Protein AF-A0AAD1S1G8-F1 (afdb_monomer)

InterPro domains:
  IPR031390 Orofacial cleft 1 candidate gene 1 protein [PTHR33862] (1-108)

Mean predicted aligned error: 13.21 Å

Organism: Pelobates cultripes (NCBI:txid61616)

Solvent-accessible surface area (backbone atoms only — not comparable to full-atom values): 6637 Å² total; per-residue (Å²): 130,92,76,88,43,95,91,56,70,81,53,75,85,48,40,47,22,54,53,30,33,72,75,68,76,46,32,64,66,23,50,55,53,49,51,52,52,50,49,51,51,47,52,52,53,49,51,52,50,52,49,38,51,73,72,68,46,77,58,59,61,62,59,48,48,52,44,65,73,75,48,64,73,80,80,69,72,55,90,89,70,83,76,76,51,73,67,55,47,51,50,50,51,54,53,59,74,64,41,60,48,98,87,63,48,66,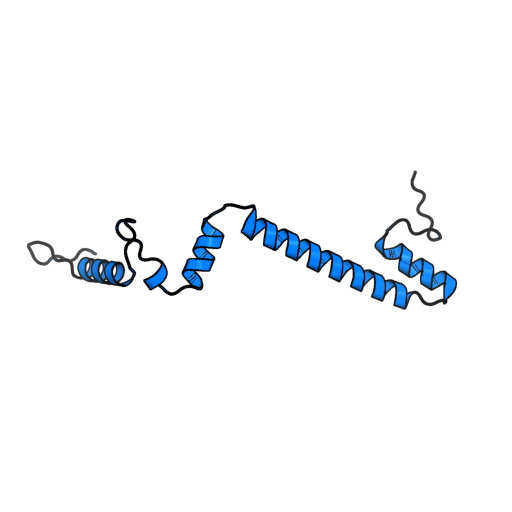87,129

Radius of gyration: 30.74 Å; Cα contacts (8 Å, |Δi|>4): 45; chains: 1; bounding box: 56×40×87 Å

Structure (mmCIF, N/CA/C/O backbone):
data_AF-A0AAD1S1G8-F1
#
_entry.id   AF-A0AAD1S1G8-F1
#
loop_
_atom_site.group_PDB
_atom_site.id
_atom_site.type_symbol
_atom_site.label_atom_id
_atom_site.label_alt_id
_atom_site.label_comp_id
_atom_site.label_asym_id
_atom_site.label_entity_id
_atom_site.label_seq_id
_atom_site.pdbx_PDB_ins_code
_atom_site.Cartn_x
_atom_site.Cartn_y
_atom_site.Cartn_z
_atom_site.occupancy
_atom_site.B_iso_or_equiv
_atom_site.auth_seq_id
_atom_site.auth_comp_id
_atom_site.auth_asym_id
_atom_site.auth_atom_id
_atom_site.pdbx_PDB_model_num
ATOM 1 N N . ARG A 1 1 ? 11.669 -27.816 -26.176 1.00 45.72 1 ARG A N 1
ATOM 2 C CA . ARG A 1 1 ? 12.681 -27.288 -25.228 1.00 45.72 1 ARG A CA 1
ATOM 3 C C . ARG A 1 1 ? 12.847 -25.807 -25.533 1.00 45.72 1 ARG A C 1
ATOM 5 O O . ARG A 1 1 ? 13.190 -25.502 -26.665 1.00 45.72 1 ARG A O 1
ATOM 12 N N . LEU A 1 2 ? 12.555 -24.908 -24.589 1.00 56.34 2 LEU A N 1
ATOM 13 C CA . LEU A 1 2 ? 12.937 -23.497 -24.715 1.00 56.34 2 LEU A CA 1
ATOM 14 C C . LEU A 1 2 ? 14.470 -23.454 -24.665 1.00 56.34 2 LEU A C 1
ATOM 16 O O . LEU A 1 2 ? 15.054 -23.594 -23.594 1.00 56.34 2 LEU A O 1
ATOM 20 N N . CYS A 1 3 ? 15.125 -23.404 -25.824 1.00 53.25 3 CYS A N 1
ATOM 21 C CA . CYS A 1 3 ? 16.571 -23.227 -25.881 1.00 53.25 3 CYS A CA 1
ATOM 22 C C . CYS A 1 3 ? 16.877 -21.801 -25.428 1.00 53.25 3 CYS A C 1
ATOM 24 O O . CYS A 1 3 ? 16.526 -20.839 -26.107 1.00 53.25 3 CYS A O 1
ATOM 26 N N . TYR A 1 4 ? 17.500 -21.678 -24.259 1.00 55.84 4 TYR A N 1
ATOM 27 C CA . TYR A 1 4 ? 18.061 -20.425 -23.783 1.00 55.84 4 TYR A CA 1
ATOM 28 C C . TYR A 1 4 ? 19.213 -20.042 -24.717 1.00 55.84 4 TYR A C 1
ATOM 30 O O . TYR A 1 4 ? 20.286 -20.638 -24.657 1.00 55.84 4 TYR A O 1
ATOM 38 N N . SER A 1 5 ? 18.966 -19.101 -25.626 1.00 60.00 5 SER A N 1
ATOM 39 C CA . SER A 1 5 ? 20.024 -18.462 -26.402 1.00 60.00 5 SER A CA 1
ATOM 40 C C . SER A 1 5 ? 20.307 -17.107 -25.772 1.00 60.00 5 SER A C 1
ATOM 42 O O . SER A 1 5 ? 19.393 -16.295 -25.621 1.00 60.00 5 SER A O 1
ATOM 44 N N . ALA A 1 6 ? 21.568 -16.850 -25.421 1.00 59.62 6 ALA A N 1
ATOM 45 C CA . ALA A 1 6 ? 22.003 -15.539 -24.936 1.00 59.62 6 ALA A CA 1
ATOM 46 C C . ALA A 1 6 ? 21.706 -14.422 -25.958 1.00 59.62 6 ALA A C 1
ATOM 48 O O . ALA A 1 6 ? 21.579 -13.257 -25.596 1.00 59.62 6 ALA A O 1
ATOM 49 N N . GLU A 1 7 ? 21.526 -14.793 -27.228 1.00 65.00 7 GLU A N 1
ATOM 50 C CA . GLU A 1 7 ? 21.193 -13.892 -28.323 1.00 65.00 7 GLU A CA 1
ATOM 51 C C . GLU A 1 7 ? 19.703 -13.560 -28.428 1.00 65.00 7 GLU A C 1
ATOM 53 O O . GLU A 1 7 ? 19.354 -12.719 -29.243 1.00 65.00 7 GLU A O 1
ATOM 58 N N . ASN A 1 8 ? 18.795 -14.172 -27.662 1.00 68.94 8 ASN A N 1
ATOM 59 C CA . ASN A 1 8 ? 17.370 -13.824 -27.696 1.00 68.94 8 ASN A CA 1
ATOM 60 C C . ASN A 1 8 ? 16.768 -13.881 -26.285 1.00 68.94 8 ASN A C 1
ATOM 62 O O . ASN A 1 8 ? 16.374 -14.956 -25.826 1.00 68.94 8 ASN A O 1
ATOM 66 N N . PRO A 1 9 ? 16.680 -12.738 -25.579 1.00 68.00 9 PRO A N 1
ATOM 67 C CA . PRO A 1 9 ? 16.109 -12.706 -24.240 1.00 68.00 9 PRO A CA 1
ATOM 68 C C . PRO A 1 9 ? 14.619 -13.060 -24.265 1.00 68.00 9 PRO A C 1
ATOM 70 O O . PRO A 1 9 ? 13.810 -12.411 -24.928 1.00 68.00 9 PRO A O 1
ATOM 73 N N . ILE A 1 10 ? 14.257 -14.086 -23.496 1.00 75.25 10 ILE A N 1
ATOM 74 C CA . ILE A 1 10 ? 12.866 -14.534 -23.332 1.00 75.25 10 ILE A CA 1
ATOM 75 C C . ILE A 1 10 ? 12.162 -13.729 -22.225 1.00 75.25 10 ILE A C 1
ATOM 77 O O . ILE A 1 10 ? 10.963 -13.480 -22.318 1.00 75.25 10 ILE A O 1
ATOM 81 N N . ALA A 1 11 ? 12.902 -13.294 -21.198 1.00 82.31 11 ALA A N 1
ATOM 82 C CA . ALA A 1 11 ? 12.353 -12.565 -20.056 1.00 82.31 11 ALA A CA 1
ATOM 83 C C . ALA A 1 11 ? 11.945 -11.132 -20.435 1.00 82.31 11 ALA A C 1
ATOM 85 O O . ALA A 1 11 ? 12.757 -10.367 -20.954 1.00 82.31 11 ALA A O 1
ATOM 86 N N . ASP A 1 12 ? 10.707 -10.747 -20.119 1.00 84.12 12 ASP A N 1
ATOM 87 C CA . ASP A 1 12 ? 10.163 -9.433 -20.491 1.00 84.12 12 ASP A CA 1
ATOM 88 C C . ASP A 1 12 ? 10.986 -8.266 -19.935 1.00 84.12 12 ASP A C 1
ATOM 90 O O . ASP A 1 12 ? 11.268 -7.315 -20.661 1.00 84.12 12 ASP A O 1
ATOM 94 N N . ALA A 1 13 ? 11.470 -8.386 -18.695 1.00 85.19 13 ALA A N 1
ATOM 95 C CA . ALA A 1 13 ? 12.279 -7.355 -18.046 1.00 85.19 13 ALA A CA 1
ATOM 96 C C . ALA A 1 13 ? 13.637 -7.100 -18.732 1.00 85.19 13 ALA A C 1
ATOM 98 O O . ALA A 1 13 ? 14.214 -6.030 -18.561 1.00 85.19 13 ALA A O 1
ATOM 99 N N . SER A 1 14 ? 14.171 -8.055 -19.504 1.00 83.88 14 SER A N 1
ATOM 100 C CA . SER A 1 14 ? 15.465 -7.894 -20.180 1.00 83.88 14 SER A CA 1
ATOM 101 C C . SER A 1 14 ? 15.339 -7.529 -21.660 1.00 83.88 14 SER A C 1
ATOM 103 O O . SER A 1 14 ? 16.312 -7.048 -22.243 1.00 83.88 14 SER A O 1
ATOM 105 N N . LYS A 1 15 ? 14.157 -7.679 -22.274 1.00 87.69 15 LYS A N 1
ATOM 106 C CA . LYS A 1 15 ? 13.938 -7.384 -23.702 1.00 87.69 15 LYS A CA 1
ATOM 107 C C . LYS A 1 15 ? 14.364 -5.969 -24.081 1.00 87.69 15 LYS A C 1
ATOM 109 O O . LYS A 1 15 ? 15.074 -5.788 -25.069 1.00 87.69 15 LYS A O 1
ATOM 114 N N . LEU A 1 16 ? 13.971 -4.979 -23.281 1.00 88.00 16 LEU A N 1
ATOM 115 C CA . LEU A 1 16 ? 14.248 -3.580 -23.591 1.00 88.00 16 LEU A CA 1
ATOM 116 C C . LEU A 1 16 ? 15.736 -3.242 -23.433 1.00 88.00 16 LEU A C 1
ATOM 118 O O . LEU A 1 16 ? 16.304 -2.575 -24.291 1.00 88.00 16 LEU A O 1
ATOM 122 N N . TYR A 1 17 ? 16.394 -3.768 -22.397 1.00 89.06 17 TYR A N 1
ATOM 123 C CA . TYR A 1 17 ? 17.847 -3.651 -22.237 1.00 89.06 17 TYR A CA 1
ATOM 124 C C . TYR A 1 17 ? 18.597 -4.167 -23.472 1.00 89.06 17 TYR A C 1
ATOM 126 O O . TYR A 1 17 ? 19.437 -3.462 -24.027 1.00 89.06 17 TYR A O 1
ATOM 134 N N . TRP A 1 18 ? 18.260 -5.373 -23.936 1.00 87.81 18 TRP A N 1
ATOM 135 C CA . TRP A 1 18 ? 18.915 -5.997 -25.087 1.00 87.81 18 TRP A CA 1
ATOM 136 C C . TRP A 1 18 ? 18.621 -5.292 -26.410 1.00 87.81 18 TRP A C 1
ATOM 138 O O . TRP A 1 18 ? 19.490 -5.265 -27.280 1.00 87.81 18 TRP A O 1
ATOM 148 N N . MET A 1 19 ? 17.426 -4.717 -26.568 1.00 86.50 19 MET A N 1
ATOM 149 C CA . MET A 1 19 ? 17.097 -3.877 -27.720 1.00 86.50 19 MET A CA 1
ATOM 150 C C . MET A 1 19 ? 18.046 -2.675 -27.794 1.00 86.50 19 MET A C 1
ATOM 152 O O . MET A 1 19 ? 18.719 -2.502 -28.807 1.00 86.50 19 MET A O 1
ATOM 156 N N . PHE A 1 20 ? 18.168 -1.912 -26.703 1.00 88.75 20 PHE A N 1
ATOM 157 C CA . PHE A 1 20 ? 19.061 -0.750 -26.638 1.00 88.75 20 PHE A CA 1
ATOM 158 C C . PHE A 1 20 ? 20.540 -1.129 -26.755 1.00 88.75 20 PHE A C 1
ATOM 160 O O . PHE A 1 20 ? 21.311 -0.444 -27.423 1.00 88.75 20 PHE A O 1
ATOM 167 N N . PHE A 1 21 ? 20.936 -2.262 -26.175 1.00 87.81 21 PHE A N 1
ATOM 168 C CA . PHE A 1 21 ? 22.298 -2.768 -26.295 1.00 87.81 21 PHE A CA 1
ATOM 169 C C . PHE A 1 21 ? 22.694 -3.059 -27.755 1.00 87.81 21 PHE A C 1
ATOM 171 O O . PHE A 1 21 ? 23.836 -2.813 -28.131 1.00 87.81 21 PHE A O 1
ATOM 178 N N . ARG A 1 22 ? 21.765 -3.529 -28.602 1.00 86.62 22 ARG A N 1
ATOM 179 C CA . ARG A 1 22 ? 22.040 -3.789 -30.030 1.00 86.62 22 ARG A CA 1
ATOM 180 C C . ARG A 1 22 ? 22.061 -2.532 -30.891 1.00 86.62 22 ARG A C 1
ATOM 182 O O . ARG A 1 22 ? 22.811 -2.499 -31.859 1.00 86.62 22 ARG A O 1
ATOM 189 N N . THR A 1 23 ? 21.229 -1.540 -30.584 1.00 85.25 23 THR A N 1
ATOM 190 C CA . THR A 1 23 ? 21.103 -0.326 -31.406 1.00 85.25 23 THR A CA 1
ATOM 191 C C . THR A 1 23 ? 22.137 0.737 -31.051 1.00 85.25 23 THR A C 1
ATOM 193 O O . THR A 1 23 ? 22.694 1.361 -31.943 1.00 85.25 23 THR A O 1
ATOM 196 N N . GLU A 1 24 ? 22.410 0.928 -29.760 1.00 80.81 24 GLU A N 1
ATOM 197 C CA . GLU A 1 24 ? 23.170 2.073 -29.229 1.00 80.81 24 GLU A CA 1
ATOM 198 C C . GLU A 1 24 ? 24.474 1.645 -28.525 1.00 80.81 24 GLU A C 1
ATOM 200 O O . GLU A 1 24 ? 25.156 2.469 -27.923 1.00 80.81 24 GLU A O 1
ATOM 205 N N . GLN A 1 25 ? 24.803 0.344 -28.517 1.00 78.50 25 GLN A N 1
ATOM 206 C CA . GLN A 1 25 ? 25.887 -0.262 -27.715 1.00 78.50 25 GLN A CA 1
ATOM 207 C C . GLN A 1 25 ? 25.801 0.002 -26.196 1.00 78.50 25 GLN A C 1
ATOM 209 O O . GLN A 1 25 ? 26.701 -0.359 -25.438 1.00 78.50 25 GLN A O 1
ATOM 214 N N . SER A 1 26 ? 24.695 0.581 -25.721 1.00 84.31 26 SER A N 1
ATOM 215 C CA . SER A 1 26 ? 24.441 0.891 -24.318 1.00 84.31 26 SER A CA 1
ATOM 216 C C . SER A 1 26 ? 23.004 0.539 -23.954 1.00 84.31 26 SER A C 1
ATOM 218 O O . SER A 1 26 ? 22.052 1.081 -24.507 1.00 84.31 26 SER A O 1
ATOM 220 N N . GLY A 1 27 ? 22.835 -0.374 -22.995 1.00 86.31 27 GLY A N 1
ATOM 221 C CA . GLY A 1 27 ? 21.522 -0.823 -22.518 1.00 86.31 27 GLY A CA 1
ATOM 222 C C . GLY A 1 27 ? 20.954 -0.015 -21.344 1.00 86.31 27 GLY A C 1
ATOM 223 O O . GLY A 1 27 ? 19.880 -0.347 -20.844 1.00 86.31 27 GLY A O 1
ATOM 224 N N . LEU A 1 28 ? 21.656 1.028 -20.878 1.00 89.81 28 LEU A N 1
ATOM 225 C CA . LEU A 1 28 ? 21.291 1.785 -19.669 1.00 89.81 28 LEU A CA 1
ATOM 226 C C . LEU A 1 28 ? 19.872 2.363 -19.746 1.00 89.81 28 LEU A C 1
ATOM 228 O O . LEU A 1 28 ? 19.090 2.211 -18.808 1.00 89.81 28 LEU A O 1
ATOM 232 N N . TRP A 1 29 ? 19.505 2.948 -20.886 1.00 90.25 29 TRP A N 1
ATOM 233 C CA . TRP A 1 2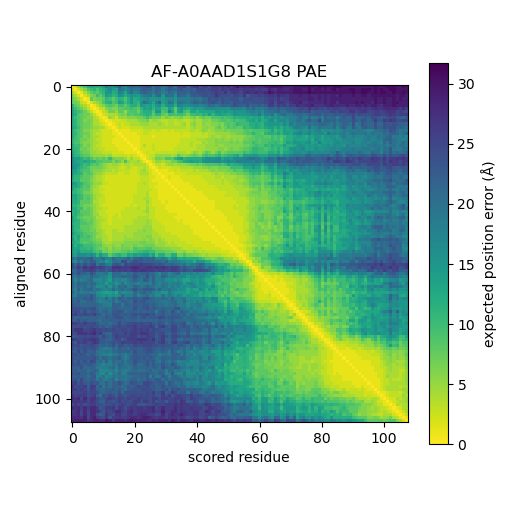9 ? 18.165 3.500 -21.104 1.00 90.25 29 TRP A CA 1
ATOM 234 C C . TRP A 1 29 ? 17.065 2.443 -21.012 1.00 90.25 29 TRP A C 1
ATOM 236 O O . TRP A 1 29 ? 16.008 2.700 -20.436 1.00 90.25 29 TRP A O 1
ATOM 246 N N . GLY A 1 30 ? 17.336 1.225 -21.485 1.00 90.25 30 GLY A N 1
ATOM 247 C CA . GLY A 1 30 ? 16.402 0.111 -21.366 1.00 90.25 30 GLY A CA 1
ATOM 248 C C . GLY A 1 30 ? 16.116 -0.270 -19.912 1.00 90.25 30 GLY A C 1
ATOM 249 O O . GLY A 1 30 ? 14.973 -0.583 -19.582 1.00 90.25 30 GLY A O 1
ATOM 250 N N . ILE A 1 31 ? 17.112 -0.180 -19.024 1.00 91.44 31 ILE A N 1
ATOM 251 C CA . ILE A 1 31 ? 16.928 -0.428 -17.583 1.00 91.44 31 ILE A CA 1
ATOM 252 C C . ILE A 1 31 ? 16.050 0.659 -16.963 1.00 91.44 31 ILE A C 1
ATOM 254 O O . ILE A 1 31 ? 15.076 0.336 -16.284 1.00 91.44 31 ILE A O 1
ATOM 258 N N . PHE A 1 32 ? 16.349 1.935 -17.227 1.00 94.12 32 PHE A N 1
ATOM 259 C CA . PHE A 1 32 ? 15.580 3.053 -16.672 1.00 94.12 32 PHE A CA 1
ATOM 260 C C . PHE A 1 32 ? 14.106 3.003 -17.075 1.00 94.12 32 PHE A C 1
ATOM 262 O O . PHE A 1 32 ? 13.231 3.140 -16.222 1.00 94.12 32 PHE A O 1
ATOM 269 N N . ILE A 1 33 ? 13.824 2.750 -18.356 1.00 92.94 33 ILE A N 1
ATOM 270 C CA . ILE A 1 33 ? 12.448 2.664 -18.853 1.00 92.94 33 ILE A CA 1
ATOM 271 C C . ILE A 1 33 ? 11.729 1.455 -18.243 1.00 92.94 33 ILE A C 1
ATOM 273 O O . ILE A 1 33 ? 10.585 1.582 -17.810 1.00 92.94 33 ILE 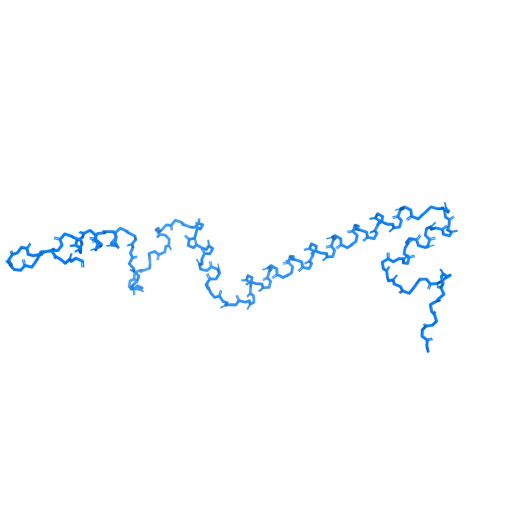A O 1
ATOM 277 N N . THR A 1 34 ? 12.394 0.299 -18.145 1.00 94.44 34 THR A N 1
ATOM 278 C CA . THR A 1 34 ? 11.792 -0.901 -17.539 1.00 94.44 34 THR A CA 1
ATOM 279 C C . THR A 1 34 ? 11.439 -0.659 -16.071 1.00 94.44 34 THR A C 1
ATOM 281 O O . THR A 1 34 ? 10.322 -0.958 -15.655 1.00 94.44 34 THR A O 1
ATOM 284 N N . LEU A 1 35 ? 12.344 -0.057 -15.293 1.00 95.50 35 LEU A N 1
ATOM 285 C CA . LEU A 1 35 ? 12.081 0.294 -13.895 1.00 95.50 35 LEU A CA 1
ATOM 286 C C . LEU A 1 35 ? 10.922 1.281 -13.763 1.00 95.50 35 LEU A C 1
ATOM 288 O O . LEU A 1 35 ? 10.043 1.071 -12.932 1.00 95.50 35 LEU A O 1
ATOM 292 N N . LEU A 1 36 ? 10.884 2.318 -14.603 1.00 95.81 36 LEU A N 1
ATOM 293 C CA . LEU A 1 36 ? 9.802 3.299 -14.606 1.00 95.81 36 LEU A CA 1
ATOM 294 C C . LEU A 1 36 ? 8.448 2.624 -14.850 1.00 95.81 36 LEU A C 1
ATOM 296 O O . LEU A 1 36 ? 7.512 2.833 -14.080 1.00 95.81 36 LEU A O 1
ATOM 300 N N . VAL A 1 37 ? 8.348 1.775 -15.876 1.00 95.50 37 VAL A N 1
ATOM 301 C CA . VAL A 1 37 ? 7.108 1.054 -16.203 1.00 95.50 37 VAL A CA 1
ATOM 302 C C . VAL A 1 37 ? 6.686 0.138 -15.055 1.00 95.50 37 VAL A C 1
ATOM 304 O O . VAL A 1 37 ? 5.515 0.129 -14.681 1.00 95.50 37 VAL A O 1
ATOM 307 N N . TYR A 1 38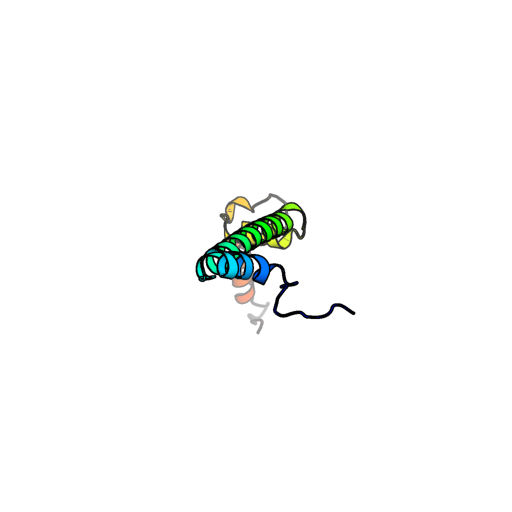 ? 7.625 -0.588 -14.448 1.00 95.19 38 TYR A N 1
ATOM 308 C CA . TYR A 1 38 ? 7.326 -1.460 -13.311 1.00 95.19 38 TYR A CA 1
ATOM 309 C C . TYR A 1 38 ? 6.860 -0.670 -12.086 1.00 95.19 38 TYR A C 1
ATOM 311 O O . TYR A 1 38 ? 5.913 -1.092 -11.429 1.00 95.19 38 TYR A O 1
ATOM 319 N N . ILE A 1 39 ? 7.458 0.490 -11.805 1.00 97.19 39 ILE A N 1
ATOM 320 C CA . ILE A 1 39 ? 7.012 1.382 -10.727 1.00 97.19 39 ILE A CA 1
ATOM 321 C C . ILE A 1 39 ? 5.596 1.892 -11.011 1.00 97.19 39 ILE A C 1
ATOM 323 O O . ILE A 1 39 ? 4.752 1.866 -10.120 1.00 97.19 39 ILE A O 1
ATOM 327 N N . MET A 1 40 ? 5.296 2.304 -12.245 1.00 97.62 40 MET A N 1
ATOM 328 C CA . MET A 1 40 ? 3.948 2.747 -12.611 1.00 97.62 40 MET A CA 1
ATOM 329 C C . MET A 1 40 ? 2.917 1.626 -12.453 1.00 97.62 40 MET A C 1
ATOM 331 O O . MET A 1 40 ? 1.876 1.838 -11.835 1.00 97.62 40 MET A O 1
ATOM 335 N N . ILE A 1 41 ? 3.212 0.424 -12.957 1.00 96.94 41 ILE A N 1
ATOM 336 C CA . ILE A 1 41 ? 2.335 -0.746 -12.807 1.00 96.94 41 ILE A CA 1
ATOM 337 C C . ILE A 1 41 ? 2.166 -1.100 -11.331 1.00 96.94 41 ILE A C 1
ATOM 339 O O . ILE A 1 41 ? 1.056 -1.421 -10.910 1.00 96.94 41 ILE A O 1
ATOM 343 N N . PHE A 1 42 ? 3.232 -1.015 -10.536 1.00 97.25 42 PHE A N 1
ATOM 344 C CA . PHE A 1 42 ? 3.182 -1.253 -9.099 1.00 97.25 42 PHE A CA 1
ATOM 345 C C . PHE A 1 42 ? 2.263 -0.250 -8.398 1.00 97.25 42 PHE A C 1
ATOM 347 O O . PHE A 1 42 ? 1.380 -0.666 -7.653 1.00 97.25 42 PHE A O 1
ATOM 354 N N . ILE A 1 43 ? 2.401 1.048 -8.689 1.00 98.00 43 ILE A N 1
ATOM 355 C CA . ILE A 1 43 ? 1.534 2.096 -8.135 1.00 98.00 43 ILE A CA 1
ATOM 356 C C . ILE A 1 43 ? 0.078 1.840 -8.528 1.00 98.00 43 ILE A C 1
ATOM 358 O O . ILE A 1 43 ? -0.785 1.827 -7.656 1.00 98.00 43 ILE A O 1
ATOM 362 N N . ILE A 1 44 ? -0.200 1.572 -9.808 1.00 97.50 44 ILE A N 1
ATOM 363 C CA . ILE A 1 44 ? -1.560 1.292 -10.292 1.00 97.50 44 ILE A CA 1
ATOM 364 C C . ILE A 1 44 ? -2.133 0.050 -9.603 1.00 97.50 44 ILE A C 1
ATOM 366 O O . ILE A 1 44 ? -3.255 0.089 -9.103 1.00 97.50 44 ILE A O 1
ATOM 370 N N . SER A 1 45 ? -1.363 -1.035 -9.532 1.00 97.25 45 SER A N 1
ATOM 371 C CA . SER A 1 45 ? -1.790 -2.287 -8.898 1.00 97.25 45 SER A CA 1
ATOM 372 C C . SER A 1 45 ? -2.080 -2.080 -7.416 1.00 97.25 45 SER A C 1
ATOM 374 O O . SER A 1 45 ? -3.102 -2.545 -6.918 1.00 97.25 45 SER A O 1
ATOM 376 N N . PHE A 1 46 ? -1.224 -1.332 -6.719 1.00 96.31 46 PHE A N 1
ATOM 377 C CA . PHE A 1 46 ? -1.417 -1.000 -5.315 1.00 96.31 46 PHE A CA 1
ATOM 378 C C . PHE A 1 46 ? -2.626 -0.083 -5.105 1.00 96.31 46 PHE A C 1
ATOM 380 O O . PHE A 1 46 ? -3.408 -0.311 -4.190 1.00 96.31 46 PHE A O 1
ATOM 387 N N . SER A 1 47 ? -2.842 0.911 -5.972 1.00 95.06 47 SER A N 1
ATOM 388 C CA . SER A 1 47 ? -4.037 1.762 -5.935 1.00 95.06 47 SER A CA 1
ATOM 389 C C . SER A 1 47 ? -5.319 0.959 -6.162 1.00 95.06 47 SER A C 1
ATOM 391 O O . SER 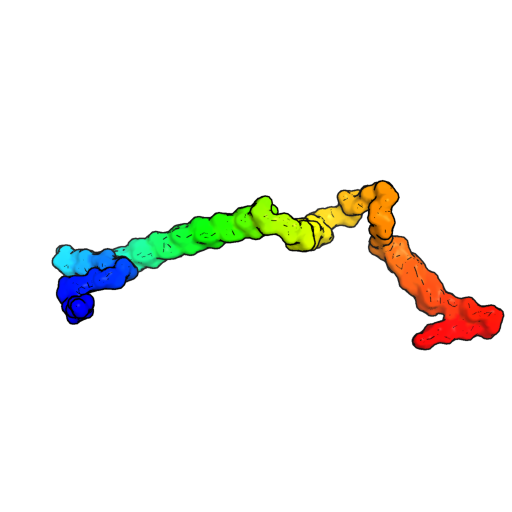A 1 47 ? -6.289 1.142 -5.432 1.00 95.06 47 SER A O 1
ATOM 393 N N . VAL A 1 48 ? -5.330 0.041 -7.133 1.00 94.12 48 VAL A N 1
ATOM 394 C CA . VAL A 1 48 ? -6.471 -0.854 -7.382 1.00 94.12 48 VAL A CA 1
ATOM 395 C C . VAL A 1 48 ? -6.711 -1.764 -6.181 1.00 94.12 48 VAL A C 1
ATOM 397 O O . VAL A 1 48 ? -7.851 -1.897 -5.745 1.00 94.12 48 VAL A O 1
ATOM 400 N N . LEU A 1 49 ? -5.654 -2.341 -5.606 1.00 90.62 49 LEU A N 1
ATOM 401 C CA . LEU A 1 49 ? -5.740 -3.171 -4.407 1.00 90.62 49 LEU A CA 1
ATOM 402 C C . LEU A 1 49 ? -6.275 -2.381 -3.201 1.00 90.62 49 LEU A C 1
ATOM 404 O O . LEU A 1 49 ? -7.151 -2.860 -2.486 1.00 90.62 49 LEU A O 1
ATOM 408 N N . TYR A 1 50 ? -5.804 -1.152 -2.999 1.00 85.94 50 TYR A N 1
ATOM 409 C CA . TYR A 1 50 ? -6.284 -0.254 -1.949 1.00 85.94 50 TYR A CA 1
ATOM 410 C C . TYR A 1 50 ? -7.775 0.062 -2.114 1.00 85.94 50 TYR A C 1
ATOM 412 O O . TYR A 1 50 ? -8.558 -0.085 -1.175 1.00 85.94 50 TYR A O 1
ATOM 420 N N . LEU A 1 51 ? -8.197 0.422 -3.329 1.00 85.69 51 LEU A N 1
ATOM 421 C CA . LEU A 1 51 ? -9.605 0.664 -3.638 1.00 85.69 51 LEU A CA 1
ATOM 422 C C . LEU A 1 51 ? -10.458 -0.599 -3.484 1.00 85.69 51 LEU A C 1
ATOM 424 O O . LEU A 1 51 ? -11.600 -0.502 -3.043 1.00 85.69 51 LEU A O 1
ATOM 428 N N . TYR A 1 52 ? -9.920 -1.771 -3.820 1.00 85.56 52 TYR A N 1
ATOM 429 C CA . TYR A 1 52 ? -10.583 -3.054 -3.612 1.00 85.56 52 TYR A CA 1
ATOM 430 C C . TYR A 1 52 ? -10.843 -3.312 -2.124 1.00 85.56 52 TYR A C 1
ATOM 432 O O . TYR A 1 52 ? -11.973 -3.637 -1.757 1.00 85.56 52 TYR A O 1
ATOM 440 N N . PHE A 1 53 ? -9.842 -3.111 -1.263 1.00 77.88 53 PHE A N 1
ATOM 441 C CA . PHE A 1 53 ? -10.019 -3.251 0.183 1.00 77.88 53 PHE A CA 1
ATOM 442 C C . PHE A 1 53 ? -11.032 -2.253 0.740 1.00 77.88 53 PHE A C 1
ATOM 444 O O . PHE A 1 53 ? -11.860 -2.634 1.555 1.00 77.88 53 PHE A O 1
ATOM 451 N N . LEU A 1 54 ? -11.016 -1.006 0.265 1.00 74.50 54 LEU A N 1
ATOM 452 C CA . LEU A 1 54 ? -11.964 0.009 0.724 1.00 74.50 54 LEU A CA 1
ATOM 453 C C . LEU A 1 54 ? -13.401 -0.207 0.233 1.00 74.50 54 LEU A C 1
ATOM 455 O O . LEU A 1 54 ? -14.342 0.095 0.961 1.00 74.50 54 LEU A O 1
ATOM 459 N N . ARG A 1 55 ? -13.594 -0.639 -1.021 1.00 73.00 55 ARG A N 1
ATOM 460 C CA . ARG A 1 55 ? -14.924 -0.672 -1.660 1.00 73.00 55 ARG A CA 1
ATOM 461 C C . ARG A 1 55 ? -15.550 -2.056 -1.747 1.00 73.00 55 ARG A C 1
ATOM 463 O O . ARG A 1 55 ? -16.772 -2.154 -1.666 1.00 73.00 55 ARG A O 1
ATOM 470 N N . LEU A 1 56 ? -14.758 -3.098 -1.993 1.00 63.81 56 LEU A N 1
ATOM 471 C CA . LEU A 1 56 ? -15.279 -4.443 -2.250 1.00 63.81 56 LEU A CA 1
ATOM 472 C C . LEU A 1 56 ? -15.178 -5.343 -1.022 1.00 63.81 56 LEU A C 1
ATOM 474 O O . LEU A 1 56 ? -16.087 -6.134 -0.765 1.00 63.81 56 LEU A O 1
ATOM 478 N N . HIS A 1 57 ? -14.106 -5.208 -0.243 1.00 64.06 57 HIS A N 1
ATOM 479 C CA . HIS A 1 57 ? -13.980 -5.936 1.008 1.00 64.06 57 HIS A CA 1
ATOM 480 C C . HIS A 1 57 ? -14.819 -5.235 2.085 1.00 64.06 57 HIS A C 1
ATOM 482 O O . HIS A 1 57 ? -14.343 -4.389 2.830 1.00 64.06 57 HIS A O 1
ATOM 488 N N . LYS A 1 58 ? -16.107 -5.598 2.151 1.00 55.50 58 LYS A N 1
ATOM 489 C CA . LYS A 1 58 ? -17.067 -5.234 3.212 1.00 55.50 58 LYS A CA 1
ATOM 490 C C . LYS A 1 58 ? -16.722 -5.857 4.574 1.00 55.50 58 LYS A C 1
ATOM 492 O O . LYS A 1 58 ? -17.607 -6.195 5.354 1.00 55.50 58 LYS A O 1
ATOM 497 N N . GLU A 1 59 ? -15.445 -6.016 4.871 1.00 61.72 59 GLU A N 1
ATOM 498 C CA . GLU A 1 59 ? -14.997 -6.240 6.230 1.00 61.72 59 GLU A CA 1
ATOM 499 C C . GLU A 1 59 ? -15.120 -4.886 6.933 1.00 61.72 59 GLU A C 1
ATOM 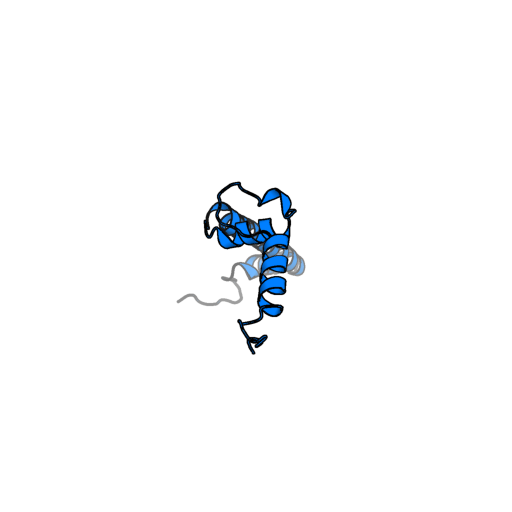501 O O . GLU A 1 59 ? -14.198 -4.070 6.950 1.00 61.72 59 GLU A O 1
ATOM 506 N N . SER A 1 60 ? -16.340 -4.623 7.418 1.00 61.94 60 SER A N 1
ATOM 507 C CA . SER A 1 60 ? -16.788 -3.351 7.995 1.00 61.94 60 SER A CA 1
ATOM 508 C C . SER A 1 60 ? -15.816 -2.813 9.041 1.00 61.94 60 SER A C 1
ATOM 510 O O . SER A 1 60 ? -15.752 -1.608 9.230 1.00 61.94 60 SER A O 1
ATOM 512 N N . TRP A 1 61 ? -15.023 -3.688 9.666 1.00 71.56 61 TRP A N 1
ATOM 513 C CA . TRP A 1 61 ? -14.082 -3.359 10.728 1.00 71.56 61 TRP A CA 1
ATOM 514 C C . TRP A 1 61 ? -12.921 -2.450 10.298 1.00 71.56 61 TRP A C 1
ATOM 516 O O . TRP A 1 61 ? -12.504 -1.629 11.102 1.00 71.56 61 TRP A O 1
ATOM 526 N N . VAL A 1 62 ? -12.385 -2.538 9.070 1.00 74.69 62 VAL A N 1
ATOM 527 C CA . VAL A 1 62 ? -11.257 -1.661 8.668 1.00 74.69 62 VAL A CA 1
ATOM 528 C C . VAL A 1 62 ? -11.749 -0.240 8.418 1.00 74.69 62 VAL A C 1
ATOM 530 O O . VAL A 1 62 ? -11.106 0.724 8.832 1.00 74.69 62 VAL A O 1
ATOM 533 N N . LEU A 1 63 ? -12.898 -0.111 7.750 1.00 74.06 63 LEU A N 1
ATOM 534 C CA . LEU A 1 63 ? -13.535 1.179 7.507 1.00 74.06 63 LEU A CA 1
ATOM 535 C C . LEU A 1 63 ? -14.044 1.791 8.818 1.00 74.06 63 LEU A C 1
ATOM 537 O O . LEU A 1 63 ? -13.788 2.964 9.065 1.00 74.06 63 LEU A O 1
ATOM 541 N N . ASP A 1 64 ? -14.681 0.984 9.668 1.00 75.81 64 ASP A N 1
ATOM 542 C CA . ASP A 1 64 ? -15.126 1.367 11.011 1.00 75.81 64 ASP A CA 1
ATOM 543 C C . ASP A 1 64 ? -13.940 1.792 11.888 1.00 75.81 64 ASP A C 1
ATOM 545 O O . ASP A 1 64 ? -13.965 2.873 12.463 1.00 75.81 64 ASP A O 1
ATOM 549 N N . MET A 1 65 ? -12.836 1.038 11.905 1.00 75.88 65 MET A N 1
ATOM 550 C CA . MET A 1 65 ? -11.619 1.412 12.635 1.00 75.88 65 MET A CA 1
ATOM 551 C C . MET A 1 65 ? -11.011 2.713 12.099 1.00 75.88 65 MET A C 1
ATOM 553 O O . MET A 1 65 ? -10.625 3.581 12.879 1.00 75.88 65 MET A O 1
ATOM 557 N N . PHE A 1 66 ? -10.936 2.884 10.777 1.00 78.06 66 PHE A N 1
ATOM 558 C CA . PHE A 1 66 ? -10.427 4.117 10.175 1.00 78.06 66 PHE A CA 1
ATOM 559 C C . PHE A 1 66 ? -11.299 5.326 10.525 1.00 78.06 66 PHE A C 1
ATOM 561 O O . PHE A 1 66 ? -10.773 6.394 10.852 1.00 78.06 66 PHE A O 1
ATOM 568 N N . GLN A 1 67 ? -12.622 5.154 10.493 1.00 76.88 67 GLN A N 1
ATOM 569 C CA . GLN A 1 67 ? -13.572 6.164 10.939 1.00 76.88 67 GLN A CA 1
ATOM 570 C C . GLN A 1 67 ? -13.365 6.461 12.427 1.00 76.88 67 GLN A C 1
ATOM 572 O O . GLN A 1 67 ? -13.147 7.623 12.763 1.00 76.88 67 GLN A O 1
ATOM 577 N N . ARG A 1 68 ? -13.342 5.450 13.304 1.00 78.00 68 ARG A N 1
ATOM 578 C CA . ARG A 1 68 ? -13.162 5.604 14.760 1.00 78.00 68 ARG A CA 1
ATOM 579 C C . ARG A 1 68 ? -11.847 6.298 15.135 1.00 78.00 68 ARG A C 1
ATOM 581 O O . ARG A 1 68 ? -11.823 7.048 16.102 1.00 78.00 68 ARG A O 1
ATOM 588 N N . ILE A 1 69 ? -10.764 6.092 14.378 1.00 81.56 69 ILE A N 1
ATOM 589 C CA . ILE A 1 69 ? -9.469 6.759 14.620 1.00 81.56 69 ILE A CA 1
ATOM 590 C C . ILE A 1 69 ? -9.465 8.210 14.117 1.00 81.56 69 ILE A C 1
ATOM 592 O O . ILE A 1 69 ? -8.833 9.073 14.725 1.00 81.56 69 ILE A O 1
ATOM 596 N N . SER A 1 70 ? -10.119 8.483 12.987 1.00 81.19 70 SER A N 1
ATOM 597 C CA . SER A 1 70 ? -9.989 9.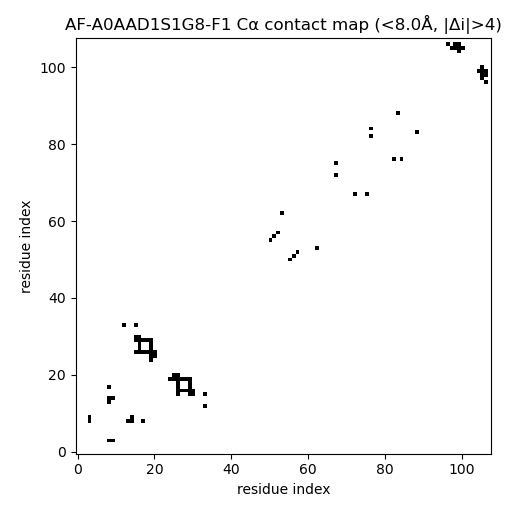774 12.295 1.00 81.19 70 SER A CA 1
ATOM 598 C C . SER A 1 70 ? -11.080 10.780 12.666 1.00 81.19 70 SER A C 1
ATOM 600 O O . SER A 1 70 ? -10.914 11.981 12.455 1.00 81.19 70 SER A O 1
ATOM 602 N N . CYS A 1 71 ? -12.222 10.304 13.156 1.00 80.75 71 CYS A N 1
ATOM 603 C CA . CYS A 1 71 ? -13.417 11.107 13.368 1.00 80.75 71 CYS A CA 1
ATOM 604 C C . CYS A 1 71 ? -13.586 11.476 14.850 1.00 80.75 71 CYS A C 1
ATOM 606 O O . CYS A 1 71 ? -13.079 10.795 15.738 1.00 80.75 71 CYS A O 1
ATOM 608 N N . HIS A 1 72 ? -14.274 12.586 15.124 1.00 77.56 72 HIS A N 1
ATOM 609 C CA . HIS A 1 72 ? -14.555 13.002 16.500 1.00 77.56 72 HIS A CA 1
ATOM 610 C C . HIS A 1 72 ? -15.591 12.073 17.142 1.00 77.56 72 HIS A C 1
ATOM 612 O O . HIS A 1 72 ? -16.533 11.649 16.478 1.00 77.56 72 HIS A O 1
ATOM 618 N N . GLU A 1 73 ? -15.445 11.807 18.442 1.00 71.69 73 GLU A N 1
ATOM 619 C CA . GLU A 1 73 ? -16.312 10.890 19.200 1.00 71.69 73 GLU A CA 1
ATOM 620 C C . GLU A 1 73 ? -17.807 11.249 19.092 1.00 71.69 73 GLU A C 1
ATOM 622 O O . GLU A 1 73 ? -18.656 10.369 19.006 1.00 71.69 73 GLU A O 1
ATOM 627 N N . GLU A 1 74 ? -18.131 12.541 18.987 1.00 73.50 74 GLU A N 1
ATOM 628 C CA . GLU A 1 74 ? -19.506 13.045 18.850 1.00 73.50 74 GLU A CA 1
ATOM 629 C C . GLU A 1 74 ? -20.232 12.541 17.591 1.00 73.50 74 GLU A C 1
ATOM 631 O O . GLU A 1 74 ? -21.461 12.514 17.564 1.00 73.50 74 GLU A O 1
ATOM 636 N N . LEU A 1 75 ? -19.491 12.128 16.558 1.00 73.06 75 LEU A N 1
ATOM 637 C CA . LEU A 1 75 ? -20.047 11.641 15.291 1.00 73.06 75 LEU A CA 1
ATOM 638 C C . LEU A 1 75 ? -20.458 10.163 15.345 1.00 73.06 75 LEU A C 1
ATOM 640 O O . LEU A 1 75 ? -21.156 9.708 14.441 1.00 73.06 75 LEU A O 1
ATOM 644 N N . PHE A 1 76 ? -20.062 9.434 16.394 1.00 71.50 76 PHE A N 1
ATOM 645 C CA . PHE A 1 76 ? -20.423 8.028 16.604 1.00 71.50 76 PHE A CA 1
ATOM 646 C C . PHE A 1 76 ? -21.591 7.836 17.568 1.00 71.50 76 PHE A C 1
ATOM 648 O O . PHE A 1 76 ? -22.079 6.723 17.699 1.00 71.50 76 PHE A O 1
ATOM 655 N N . ASN A 1 77 ? -22.074 8.902 18.211 1.00 69.75 77 ASN A N 1
ATOM 656 C CA . ASN A 1 77 ? -23.217 8.809 19.112 1.00 69.75 77 ASN A CA 1
ATOM 657 C C . ASN A 1 77 ? -24.514 8.628 18.313 1.00 69.75 77 ASN A C 1
ATOM 659 O O . ASN A 1 77 ? -25.162 9.603 17.918 1.00 69.75 77 ASN A O 1
ATOM 663 N N . ILE A 1 78 ? -24.916 7.376 18.097 1.00 71.69 78 ILE A N 1
ATOM 664 C CA . ILE A 1 78 ? -26.225 7.038 17.546 1.00 71.69 78 ILE A CA 1
ATOM 665 C C . ILE A 1 78 ? -27.171 6.762 18.724 1.00 71.69 78 ILE A C 1
ATOM 667 O O . ILE A 1 78 ? -26.907 5.888 19.550 1.00 71.69 78 ILE A O 1
ATOM 671 N N . PRO A 1 79 ? -28.299 7.486 18.848 1.00 71.25 79 PRO A N 1
ATOM 672 C CA . PRO A 1 79 ? -29.242 7.215 19.923 1.00 71.25 79 PRO A CA 1
ATOM 673 C C . PRO A 1 79 ? -29.760 5.773 19.818 1.00 71.25 79 PRO A C 1
ATOM 675 O O . PRO A 1 79 ? -30.212 5.350 18.755 1.00 71.25 79 PRO A O 1
ATOM 678 N N . TYR A 1 80 ? -29.744 5.055 20.945 1.00 69.44 80 TYR A N 1
ATOM 679 C CA . TYR A 1 80 ? -30.203 3.664 21.079 1.00 69.44 80 TYR A CA 1
ATOM 680 C C . TYR A 1 80 ? -29.343 2.591 20.383 1.00 69.44 80 TYR A C 1
ATOM 682 O O . TYR A 1 80 ? -29.841 1.487 20.167 1.00 69.44 80 TYR A O 1
ATOM 690 N N . ASP A 1 81 ? -28.071 2.855 20.070 1.00 77.50 81 ASP A N 1
ATOM 691 C CA . ASP A 1 81 ? -27.175 1.845 19.475 1.00 77.50 81 ASP A CA 1
ATOM 692 C C . ASP A 1 81 ? -26.549 0.859 20.486 1.00 77.50 81 ASP A C 1
ATOM 694 O O . ASP A 1 81 ? -25.839 -0.062 20.089 1.00 77.50 81 ASP A O 1
ATOM 698 N N . LEU A 1 82 ? -26.868 1.005 21.782 1.00 76.38 82 LEU A N 1
ATOM 699 C CA . LEU A 1 82 ? -26.297 0.240 22.904 1.00 76.38 82 LEU A CA 1
ATOM 700 C C . LEU A 1 82 ? -24.767 0.376 23.047 1.00 76.38 82 LEU A C 1
ATOM 702 O O . LEU A 1 82 ? -24.175 -0.347 23.854 1.00 76.38 82 LEU A O 1
ATOM 706 N N . GLU A 1 83 ? -24.124 1.291 22.321 1.00 80.31 83 GLU A N 1
ATOM 707 C CA . GLU A 1 83 ? -22.726 1.642 22.526 1.00 80.31 83 GLU A CA 1
ATOM 708 C C . GLU A 1 83 ? -22.582 2.543 23.766 1.00 80.31 83 GLU A C 1
ATOM 710 O O . GLU A 1 83 ? -23.478 3.297 24.149 1.00 80.31 83 GLU A O 1
ATOM 715 N N . ILE A 1 84 ? -21.440 2.416 24.444 1.00 79.31 84 ILE A N 1
ATOM 716 C CA . ILE A 1 84 ? -21.108 3.175 25.654 1.00 79.31 84 ILE A CA 1
ATOM 717 C C . ILE A 1 84 ? -20.066 4.224 25.267 1.00 79.31 84 ILE A C 1
ATOM 719 O O . ILE A 1 84 ? -19.002 3.874 24.755 1.00 79.31 84 ILE A O 1
ATOM 723 N N . SER A 1 85 ? -20.339 5.501 25.550 1.00 81.00 85 SER A N 1
ATOM 724 C CA . SER A 1 85 ? -19.367 6.587 25.324 1.00 81.00 85 SER A CA 1
ATOM 725 C C . SER A 1 85 ? -18.113 6.425 26.194 1.00 81.00 85 SER A C 1
ATOM 727 O O . SER A 1 85 ? -18.177 5.849 27.283 1.00 81.00 85 SER A O 1
ATOM 729 N N . ASN A 1 86 ? -16.970 7.002 25.804 1.00 82.50 86 ASN A N 1
ATOM 730 C CA . ASN A 1 86 ? -15.758 6.934 26.634 1.00 82.50 86 ASN A CA 1
ATOM 731 C C . ASN A 1 86 ? -15.959 7.592 28.006 1.00 82.50 86 ASN A C 1
ATOM 733 O O . ASN A 1 86 ? -15.386 7.150 29.007 1.00 82.50 86 ASN A O 1
ATOM 737 N N . GLN A 1 87 ? -16.789 8.635 28.075 1.00 85.44 87 GLN A N 1
ATOM 738 C CA . GLN A 1 87 ? -17.136 9.292 29.335 1.00 85.44 87 GLN A CA 1
ATOM 739 C C . GLN A 1 87 ? -17.935 8.359 30.250 1.00 85.44 87 GLN A C 1
ATOM 741 O O . GLN A 1 87 ? -17.620 8.236 31.436 1.00 85.44 87 GLN A O 1
ATOM 746 N N . GLU A 1 88 ? -18.938 7.673 29.702 1.00 86.69 88 GLU A N 1
ATOM 747 C CA . GLU A 1 88 ? -19.748 6.709 30.441 1.00 86.69 88 GLU A CA 1
ATOM 748 C C . GLU A 1 88 ? -18.920 5.492 30.864 1.00 86.69 88 GLU A C 1
ATOM 750 O O . GLU A 1 88 ? -18.983 5.086 32.025 1.00 86.69 88 GLU A O 1
ATOM 755 N N . LEU A 1 89 ? -18.061 4.977 29.980 1.00 89.44 89 LEU A N 1
ATOM 756 C CA . LEU A 1 89 ? -17.126 3.900 30.292 1.00 89.44 89 LEU A CA 1
ATOM 757 C C . LEU A 1 89 ? -16.191 4.297 31.440 1.00 8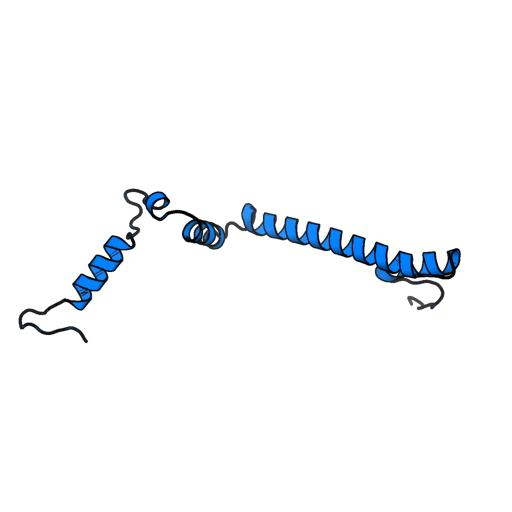9.44 89 LEU A C 1
ATOM 759 O O . LEU A 1 89 ? -16.075 3.564 32.420 1.00 89.44 89 LEU A O 1
ATOM 763 N N . SER A 1 90 ? -15.571 5.478 31.369 1.00 92.06 90 SER A N 1
ATOM 764 C CA . SER A 1 90 ? -14.698 6.008 32.426 1.00 92.06 90 SER A CA 1
ATOM 765 C C . SER A 1 90 ? -15.440 6.156 33.756 1.00 92.06 90 SER A C 1
ATOM 767 O O . SER A 1 90 ? -14.937 5.772 34.818 1.00 92.06 90 SER A O 1
ATOM 769 N N . HIS A 1 91 ? -16.680 6.643 33.707 1.00 92.81 91 HIS A N 1
ATOM 770 C CA . HIS A 1 91 ? -17.534 6.745 34.881 1.00 92.81 91 HIS A CA 1
ATOM 771 C C . HIS A 1 91 ? -17.869 5.366 35.479 1.00 92.81 91 HIS A C 1
ATOM 773 O O . HIS A 1 91 ? -17.754 5.188 36.694 1.00 92.81 91 HIS A O 1
ATOM 779 N N . ILE A 1 92 ? -18.234 4.378 34.655 1.00 93.12 92 ILE A N 1
ATOM 780 C CA . ILE A 1 92 ? -18.517 3.000 35.086 1.00 93.12 92 ILE A CA 1
ATOM 781 C C . ILE A 1 92 ? -17.271 2.367 35.707 1.00 93.12 92 ILE A C 1
ATOM 783 O O . ILE A 1 92 ? -17.364 1.815 36.804 1.00 93.12 92 ILE A O 1
ATOM 787 N N . VAL A 1 93 ? -16.110 2.488 35.057 1.00 93.69 93 VAL A N 1
ATOM 788 C CA . VAL A 1 93 ? -14.832 1.968 35.561 1.00 93.69 93 VAL A CA 1
ATOM 789 C C . VAL A 1 93 ? -14.527 2.577 36.925 1.00 93.69 93 VAL A C 1
ATOM 791 O O . VAL A 1 93 ? -14.392 1.840 37.902 1.00 93.69 93 VAL A O 1
ATOM 794 N N . ARG A 1 94 ? -14.550 3.907 37.052 1.00 92.88 94 ARG A N 1
ATOM 795 C CA . ARG A 1 94 ? -14.285 4.590 38.325 1.00 92.88 94 ARG A CA 1
ATOM 796 C C . ARG A 1 94 ? -15.279 4.194 39.418 1.00 92.88 94 ARG A C 1
ATOM 798 O O . ARG A 1 94 ? -14.888 3.966 40.563 1.00 92.88 94 ARG A O 1
ATOM 805 N N . LYS A 1 95 ? -16.565 4.080 39.081 1.00 91.81 95 LYS A N 1
ATOM 806 C CA . LYS A 1 95 ? -17.604 3.615 40.009 1.00 91.81 95 LYS A CA 1
ATOM 807 C C . LYS A 1 95 ? -17.358 2.169 40.447 1.00 91.81 95 LYS A C 1
ATOM 809 O O . LYS A 1 95 ? -17.567 1.845 41.615 1.00 91.81 95 LYS A O 1
ATOM 814 N N . SER A 1 96 ? -16.902 1.313 39.535 1.00 89.81 96 SER A N 1
ATOM 815 C CA . SER A 1 96 ? -16.596 -0.092 39.810 1.00 89.81 96 SER A CA 1
ATOM 816 C C . SER A 1 96 ? -15.360 -0.257 40.704 1.00 89.81 96 SER A C 1
ATOM 818 O O . SER A 1 96 ? -15.411 -1.019 41.667 1.00 89.81 96 SER A O 1
ATOM 820 N N . GLU A 1 97 ? -14.300 0.529 40.491 1.00 88.56 97 GLU A N 1
ATOM 821 C CA . GLU A 1 97 ? -13.106 0.555 41.353 1.00 88.56 97 GLU A CA 1
ATOM 822 C C . GLU A 1 97 ? -13.431 1.039 42.774 1.00 88.56 97 GLU A C 1
ATOM 824 O O . GLU A 1 97 ? -12.877 0.584 43.783 1.00 88.56 97 GLU A O 1
ATOM 829 N N . GLN A 1 98 ? -14.354 1.993 42.870 1.00 88.50 98 GLN A N 1
ATOM 830 C CA . GLN A 1 98 ? -14.807 2.547 44.138 1.00 88.50 98 GLN A CA 1
ATOM 831 C C . GLN A 1 98 ? -15.890 1.705 44.810 1.00 88.50 98 GLN A C 1
ATOM 833 O O . GLN A 1 98 ? -16.313 2.061 45.911 1.00 88.50 98 GLN A O 1
ATOM 838 N N . TRP A 1 99 ? -16.298 0.581 44.214 1.00 89.81 99 TRP A N 1
ATOM 839 C CA . TRP A 1 99 ? -17.321 -0.282 44.786 1.00 89.81 99 TRP A CA 1
ATOM 840 C C . TRP A 1 99 ? -16.942 -0.722 46.206 1.00 89.81 99 TRP A C 1
ATOM 842 O O . TRP A 1 99 ? -15.792 -1.069 46.510 1.00 89.81 99 TRP A O 1
ATOM 852 N N . ARG A 1 100 ? -17.934 -0.674 47.091 1.00 88.12 100 ARG A N 1
ATOM 853 C CA . ARG A 1 100 ? -17.851 -1.143 48.470 1.00 88.12 100 ARG A CA 1
ATOM 854 C C . ARG A 1 100 ? -19.005 -2.098 48.711 1.00 88.12 100 ARG A C 1
ATOM 856 O O . ARG A 1 100 ? -20.135 -1.787 48.339 1.00 88.12 100 ARG A O 1
ATOM 863 N N . GLY A 1 101 ? -18.719 -3.239 49.323 1.00 86.75 101 GLY A N 1
ATOM 864 C CA . GLY A 1 101 ? -19.768 -4.120 49.819 1.00 86.75 101 GLY A CA 1
ATOM 865 C C . GLY A 1 101 ? -20.419 -3.574 51.091 1.00 86.75 101 GLY A C 1
ATOM 866 O O . GLY A 1 101 ? -20.047 -2.506 51.583 1.00 86.75 101 GLY A O 1
ATOM 867 N N . ILE A 1 102 ? -21.392 -4.307 51.632 1.00 84.06 102 ILE A N 1
ATOM 868 C CA . ILE A 1 102 ? -22.224 -3.862 52.767 1.00 84.06 102 ILE A CA 1
ATOM 869 C C . ILE A 1 102 ? -21.369 -3.539 54.005 1.00 84.06 102 ILE A C 1
ATOM 871 O O . ILE A 1 102 ? -21.684 -2.609 54.742 1.00 84.06 102 ILE A O 1
ATOM 875 N N . ASN A 1 103 ? -20.243 -4.238 54.176 1.00 87.69 103 ASN A N 1
ATOM 876 C CA . ASN A 1 103 ? -19.301 -4.025 55.278 1.00 87.69 103 ASN A CA 1
ATOM 877 C C . ASN A 1 103 ? -18.073 -3.181 54.883 1.00 87.69 103 ASN A C 1
ATOM 879 O O . ASN A 1 103 ? -17.072 -3.166 55.595 1.00 87.69 103 ASN A O 1
ATOM 883 N N . GLY A 1 104 ? -18.108 -2.495 53.735 1.00 85.00 104 GLY A N 1
ATOM 884 C CA . GLY A 1 104 ? -16.988 -1.688 53.246 1.00 85.00 104 GLY A CA 1
ATOM 885 C C . GLY A 1 104 ? -15.896 -2.473 52.509 1.00 85.00 104 GLY A C 1
ATOM 886 O O . GLY A 1 104 ? -14.850 -1.899 52.195 1.00 85.00 104 GLY A O 1
ATOM 887 N N . GLU A 1 105 ? -16.112 -3.757 52.201 1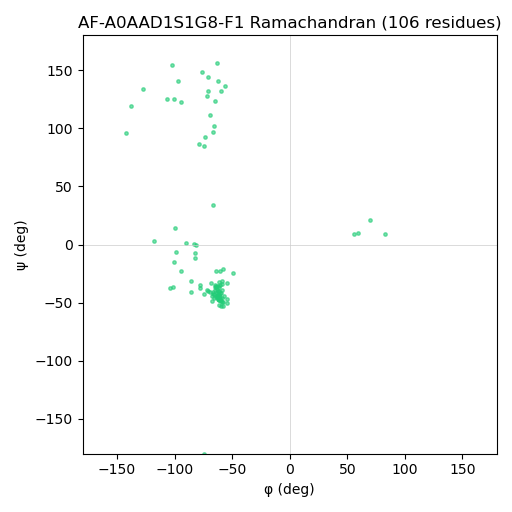.00 88.06 105 GLU A N 1
ATOM 888 C CA . GLU A 1 105 ? -15.135 -4.562 51.459 1.00 88.06 105 GLU A CA 1
ATOM 889 C C . GLU A 1 105 ? -14.868 -4.014 50.046 1.00 88.06 105 GLU A C 1
ATOM 891 O O . GLU A 1 105 ? -15.783 -3.566 49.352 1.00 88.06 105 GLU A O 1
ATOM 896 N N . ARG A 1 106 ? -13.605 -4.058 49.600 1.00 82.94 106 ARG A N 1
ATOM 897 C CA . ARG A 1 106 ? -13.228 -3.784 48.203 1.00 82.94 106 ARG A CA 1
ATOM 898 C C . ARG A 1 106 ? -13.095 -5.102 47.444 1.00 82.94 106 ARG A C 1
ATOM 900 O O . ARG A 1 106 ? -12.538 -6.054 47.989 1.00 82.94 106 ARG A O 1
ATOM 907 N N . ARG A 1 107 ? -13.543 -5.145 46.185 1.00 72.94 107 ARG A N 1
ATOM 908 C CA . ARG A 1 107 ? -13.165 -6.232 45.265 1.00 72.94 107 ARG A CA 1
ATOM 909 C C . ARG A 1 107 ? -11.688 -6.048 44.905 1.00 72.94 107 ARG A C 1
ATOM 911 O O . ARG A 1 107 ? -11.269 -4.917 44.662 1.00 72.94 107 ARG A O 1
ATOM 918 N N . LYS A 1 108 ? -10.915 -7.128 44.982 1.00 62.59 108 LYS A N 1
ATOM 919 C CA . LYS A 1 108 ? -9.490 -7.166 44.640 1.00 62.59 108 LYS A CA 1
ATOM 920 C C . LYS A 1 108 ? -9.320 -7.661 43.214 1.00 62.59 108 LYS A C 1
ATOM 922 O O . LYS A 1 108 ? -10.128 -8.536 42.831 1.00 62.59 108 LYS A O 1
#

Secondary structure (DSSP, 8-state):
-----TTS--SHHHHHHHHHHHHHS--HHHHHHHHHHHHHHHHHHHHHHHHHHHHT---HHHHHHHHHHHS-GGGS--TTS----HHHHHHHHHHHHT---TTSPPP-

Sequence (108 aa):
RLCYSAENPIADASKLYWMFFRTEQSGLWGIFITLLVYIMIFIISFSVLYLYFLRLHKESWVLDMFQRISCHEELFNIPYDLEISNQELSHIVRKSEQWRGINGERRK

pLDDT: mean 81.68, std 11.58, range [45.72, 98.0]

Foldseek 3Di:
DPPDDPLDDPDPLCRQLNVCCVPPVGSPVSNVVSVVVVVVVVVVVVVVVVVCCVPVVPPVVVVVVVCVVPDDQVVPDDPPPPDAGPVRVVVVVVCLQCDAPPVGDGDD